Protein AF-A0A537AM87-F1 (afdb_monomer_lite)

Foldseek 3Di:
DDDDDPPPDDDDDDDDPPDDDDDADVVDDPPSVQFDQKAFDDPVCCVVLVVPFDWDWDDPPPDPDTTIMTGQDPDTRDRD

Secondary structure (DSSP, 8-state):
---PPPTT--------TT----PPPTT---HHHHS-SEEE--GGGHHHHHHHS-EEEEESTT-S-EEEEEE--SSTT---

Sequence (80 aa):
MQISPPFGYKEVVPFLKTQKVRLLAPGEVPEFAQHGNAMPISLSEFQPVARDYPIVFTAADGSQSFAPVAVLGLTSGENL

Radius of gyration: 15.43 Å; chains: 1; bounding box: 39×37×38 Å

pLDDT: mean 83.91, std 11.88, range [45.22, 96.75]

Structure (mmCIF, N/CA/C/O backbone):
data_AF-A0A537AM87-F1
#
_entry.id   AF-A0A537AM87-F1
#
loop_
_atom_site.group_PDB
_atom_site.id
_atom_site.type_symbol
_atom_site.label_atom_id
_atom_site.label_alt_id
_atom_site.label_comp_id
_atom_site.label_asym_id
_atom_site.label_entity_id
_atom_site.label_seq_id
_atom_site.pdbx_PDB_ins_code
_atom_site.Cartn_x
_atom_site.Cartn_y
_atom_site.Cartn_z
_atom_site.occupancy
_atom_site.B_iso_or_equiv
_atom_site.auth_seq_id
_atom_site.auth_comp_id
_atom_site.auth_asym_id
_atom_site.auth_atom_id
_atom_site.pdbx_PDB_model_num
ATOM 1 N N . MET A 1 1 ? 11.865 21.332 5.582 1.00 70.62 1 MET A N 1
ATOM 2 C CA . MET A 1 1 ? 10.805 20.444 5.061 1.00 70.62 1 MET A CA 1
ATOM 3 C C . MET A 1 1 ? 11.309 19.022 5.243 1.00 70.62 1 MET A C 1
ATOM 5 O O . MET A 1 1 ? 12.348 18.710 4.680 1.00 70.62 1 MET A O 1
ATOM 9 N N . GLN A 1 2 ? 10.672 18.225 6.103 1.00 80.56 2 GLN A N 1
ATOM 10 C CA . GLN A 1 2 ? 11.038 16.823 6.333 1.00 80.56 2 GLN A CA 1
ATOM 11 C C . GLN A 1 2 ? 10.184 15.968 5.389 1.00 80.56 2 GLN A C 1
ATOM 13 O O . GLN A 1 2 ? 8.962 16.095 5.420 1.00 80.56 2 GLN A O 1
ATOM 18 N N . ILE A 1 3 ? 10.802 15.155 4.532 1.00 82.06 3 ILE A N 1
ATOM 19 C CA . ILE A 1 3 ? 10.090 14.244 3.626 1.00 82.06 3 ILE A CA 1
ATOM 20 C C . ILE A 1 3 ? 10.434 12.826 4.066 1.00 82.06 3 ILE A C 1
ATOM 22 O O . ILE A 1 3 ? 11.602 12.445 4.043 1.00 82.06 3 ILE A O 1
ATOM 26 N N . SER A 1 4 ? 9.425 12.066 4.481 1.00 84.81 4 SER A N 1
ATOM 27 C CA . SER A 1 4 ? 9.579 10.647 4.799 1.00 84.81 4 SER A CA 1
ATOM 28 C C . SER A 1 4 ? 9.249 9.804 3.569 1.00 84.81 4 SER A C 1
ATOM 30 O O . SER A 1 4 ? 8.362 10.187 2.797 1.00 84.81 4 SER A O 1
ATOM 32 N N . PRO A 1 5 ? 9.939 8.670 3.360 1.00 85.75 5 PRO A N 1
ATOM 33 C CA . PRO A 1 5 ? 9.597 7.772 2.272 1.00 85.75 5 PRO A CA 1
ATOM 34 C C . 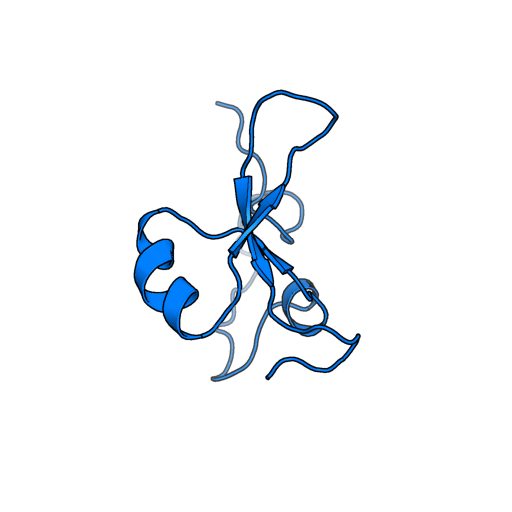PRO A 1 5 ? 8.179 7.213 2.466 1.00 85.75 5 PRO A C 1
ATOM 36 O O . PRO A 1 5 ? 7.763 6.976 3.607 1.00 85.75 5 PRO A O 1
ATOM 39 N N . PRO A 1 6 ? 7.424 6.996 1.375 1.00 82.19 6 PRO A N 1
ATOM 40 C CA . PRO A 1 6 ? 6.161 6.277 1.446 1.00 82.19 6 PRO A CA 1
ATOM 41 C C . PRO A 1 6 ? 6.355 4.860 2.000 1.00 82.19 6 PRO A C 1
ATOM 43 O O . PRO A 1 6 ? 7.443 4.288 1.913 1.00 82.19 6 PRO A O 1
ATOM 46 N N . PHE A 1 7 ? 5.283 4.276 2.535 1.00 80.88 7 PHE A N 1
ATOM 47 C CA . PHE A 1 7 ? 5.301 2.919 3.084 1.00 80.88 7 PHE A CA 1
ATOM 48 C C . PHE A 1 7 ? 5.905 1.902 2.102 1.00 80.88 7 PHE A C 1
ATOM 50 O O . PHE A 1 7 ? 5.558 1.893 0.922 1.00 80.88 7 PHE A O 1
ATOM 57 N N . GLY A 1 8 ? 6.812 1.054 2.595 1.00 82.44 8 GLY A N 1
ATOM 58 C CA . GLY A 1 8 ? 7.478 0.008 1.810 1.00 82.44 8 GLY A CA 1
ATOM 59 C C . GLY A 1 8 ? 8.591 0.496 0.874 1.00 82.44 8 GLY A C 1
ATOM 60 O O . GLY A 1 8 ? 9.417 -0.306 0.433 1.00 82.44 8 GLY A O 1
ATOM 61 N N . TYR A 1 9 ? 8.676 1.801 0.602 1.00 85.81 9 TYR A N 1
ATOM 62 C CA . TYR A 1 9 ? 9.749 2.374 -0.204 1.00 85.81 9 TYR A CA 1
ATOM 63 C C . TYR A 1 9 ? 10.992 2.676 0.638 1.00 85.81 9 TYR A C 1
ATOM 65 O O . TYR A 1 9 ? 10.932 2.941 1.838 1.00 85.81 9 TYR A O 1
ATOM 73 N N . LYS A 1 10 ? 12.148 2.621 -0.029 1.00 87.19 10 LYS A N 1
ATOM 74 C CA . LYS A 1 10 ? 13.453 2.950 0.557 1.00 87.19 10 LYS A CA 1
ATOM 75 C C . LYS A 1 10 ? 13.610 4.468 0.707 1.00 87.19 10 LYS A C 1
ATOM 77 O O .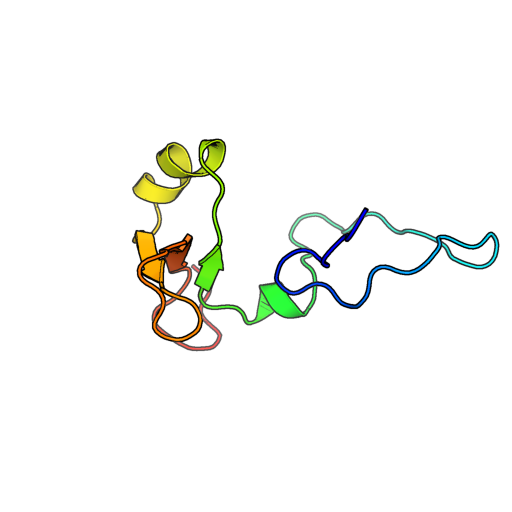 LYS A 1 10 ? 12.704 5.234 0.396 1.00 87.19 10 LYS A O 1
ATOM 82 N N . GLU A 1 11 ? 14.783 4.886 1.173 1.00 89.19 11 GLU A N 1
ATOM 83 C CA . GLU A 1 11 ? 15.160 6.290 1.323 1.00 89.19 11 GLU A CA 1
ATOM 84 C C . GLU A 1 11 ? 14.837 7.138 0.081 1.00 89.19 11 GLU A C 1
ATOM 86 O O . GLU A 1 11 ? 15.014 6.711 -1.065 1.00 89.19 11 GLU A O 1
ATOM 91 N N . VAL A 1 12 ? 14.377 8.367 0.325 1.00 89.88 12 VAL A N 1
ATOM 92 C CA . VAL A 1 12 ? 14.160 9.360 -0.726 1.00 89.88 12 VAL A CA 1
ATOM 93 C C . VAL A 1 12 ? 15.521 9.857 -1.207 1.00 89.88 12 VAL A C 1
ATOM 95 O O . VAL A 1 12 ? 16.208 10.587 -0.497 1.00 89.88 12 VAL A O 1
ATOM 98 N N . VAL A 1 13 ? 15.900 9.483 -2.428 1.00 90.19 13 VAL A N 1
ATOM 99 C CA . VAL A 1 13 ? 17.184 9.866 -3.032 1.00 90.19 13 VAL A CA 1
ATOM 100 C C . VAL A 1 13 ? 16.995 10.839 -4.202 1.00 90.19 13 VAL A C 1
ATOM 102 O O . VAL A 1 13 ? 15.959 10.800 -4.872 1.00 90.19 13 VAL A O 1
ATOM 105 N N . PRO A 1 14 ? 17.983 11.705 -4.503 1.00 91.69 14 PRO A N 1
ATOM 106 C CA . PRO A 1 14 ? 17.952 12.542 -5.699 1.00 91.69 14 PRO A CA 1
ATOM 107 C C . PRO A 1 14 ? 17.905 11.706 -6.982 1.00 91.69 14 PRO A C 1
ATOM 109 O O . PRO A 1 14 ? 18.623 10.713 -7.105 1.00 91.69 14 PRO A O 1
ATOM 112 N N . PHE A 1 15 ? 17.121 12.157 -7.965 1.00 92.94 15 PHE A N 1
ATOM 113 C CA . PHE A 1 15 ? 17.090 11.541 -9.289 1.00 92.94 15 PHE A CA 1
ATOM 114 C C . PHE A 1 15 ? 18.225 12.086 -10.174 1.00 92.94 15 PHE A C 1
ATOM 116 O O . PHE A 1 15 ? 18.202 13.243 -10.598 1.00 92.94 15 PHE A O 1
ATOM 123 N N . LEU A 1 16 ? 19.249 11.267 -10.423 1.00 96.31 16 LEU A N 1
ATOM 124 C CA . LEU A 1 16 ? 20.467 11.639 -11.155 1.00 96.31 16 LEU A CA 1
ATOM 125 C C . LEU A 1 16 ? 20.382 11.264 -12.642 1.00 96.31 16 LEU A C 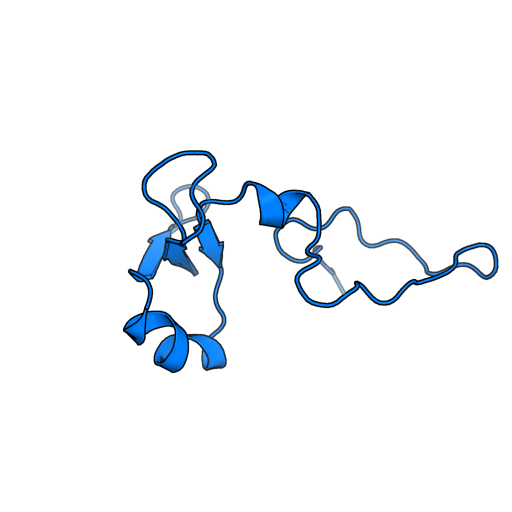1
ATOM 127 O O . LEU A 1 16 ? 19.736 10.292 -13.012 1.00 96.31 16 LEU A O 1
ATOM 131 N N . LYS A 1 17 ? 21.130 11.964 -13.510 1.00 95.56 17 LYS A N 1
ATOM 132 C CA . LYS A 1 17 ? 21.154 11.701 -14.970 1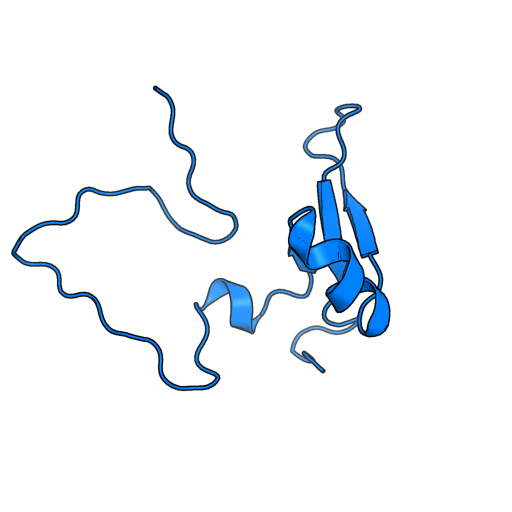.00 95.56 17 LYS A CA 1
ATOM 133 C C . LYS A 1 17 ? 21.617 10.289 -15.359 1.00 95.56 17 LYS A C 1
ATOM 135 O O . LYS A 1 17 ? 21.372 9.849 -16.477 1.00 95.56 17 LYS A O 1
ATOM 140 N N . THR A 1 18 ? 22.325 9.606 -14.465 1.00 96.75 18 THR A N 1
ATOM 141 C CA . THR A 1 18 ? 22.794 8.227 -14.648 1.00 96.75 18 THR A CA 1
ATOM 142 C C . THR A 1 18 ? 21.727 7.189 -14.303 1.00 96.75 18 THR A C 1
ATOM 144 O O . THR A 1 18 ? 21.887 6.018 -14.643 1.00 96.75 18 THR A O 1
ATOM 147 N N . GLN A 1 19 ? 20.640 7.595 -13.645 1.00 95.25 19 GLN A N 1
ATOM 148 C CA . GLN A 1 19 ? 19.535 6.723 -13.279 1.00 95.25 19 GLN A CA 1
ATOM 149 C C . GLN A 1 19 ? 18.491 6.695 -14.394 1.00 95.25 19 GLN A C 1
ATOM 151 O O . GLN A 1 19 ? 18.239 7.685 -15.081 1.00 95.25 19 GLN A O 1
ATOM 156 N N . LYS A 1 20 ? 17.861 5.535 -14.566 1.00 92.62 20 LYS A N 1
ATOM 157 C CA . LYS A 1 20 ? 16.740 5.352 -15.485 1.00 92.62 20 LYS A CA 1
ATOM 158 C C . LYS A 1 20 ? 15.545 4.842 -14.698 1.00 92.62 20 LYS A C 1
ATOM 160 O O . LYS A 1 20 ? 15.693 3.951 -13.867 1.00 92.62 20 LYS A O 1
ATOM 165 N N . VAL A 1 21 ? 14.375 5.407 -14.976 1.00 88.94 21 VAL A N 1
ATOM 166 C CA . VAL A 1 21 ? 13.101 4.913 -14.449 1.00 88.94 21 VAL A CA 1
ATOM 167 C C . VAL A 1 21 ? 12.494 3.994 -15.493 1.00 88.94 21 VAL A C 1
ATOM 169 O O . VAL A 1 21 ? 12.540 4.282 -16.690 1.00 88.94 21 VAL A O 1
ATOM 172 N N . ARG A 1 22 ? 11.927 2.885 -15.034 1.00 90.81 22 ARG A N 1
ATOM 173 C CA . ARG A 1 22 ? 11.151 1.975 -15.866 1.00 90.81 22 ARG A CA 1
ATOM 174 C C . ARG A 1 22 ? 9.718 1.966 -15.357 1.00 90.81 22 ARG A C 1
ATOM 176 O O . ARG A 1 22 ? 9.500 1.932 -14.149 1.00 90.81 22 ARG A O 1
ATOM 183 N N . LEU A 1 23 ? 8.764 1.974 -16.281 1.00 88.00 23 LEU A N 1
ATOM 184 C CA . LEU A 1 23 ? 7.376 1.695 -15.948 1.00 88.00 23 LEU A CA 1
ATOM 185 C C . LEU A 1 23 ? 7.215 0.191 -15.688 1.00 88.00 23 LEU A C 1
ATOM 187 O O . LEU A 1 23 ? 7.707 -0.632 -16.466 1.00 88.00 23 LEU A O 1
ATOM 191 N N . LEU A 1 24 ? 6.557 -0.157 -14.585 1.00 86.81 24 LEU A N 1
ATOM 192 C CA . LEU A 1 24 ? 6.242 -1.547 -14.269 1.00 86.81 24 LEU A CA 1
ATOM 193 C C . LEU A 1 24 ? 5.305 -2.128 -15.341 1.00 86.81 24 LEU A C 1
ATOM 195 O O . LEU A 1 24 ? 4.466 -1.414 -15.896 1.00 86.81 24 LEU A O 1
ATOM 199 N N . ALA A 1 25 ? 5.485 -3.407 -15.670 1.00 91.50 25 ALA A N 1
ATOM 200 C CA . ALA A 1 25 ? 4.567 -4.124 -16.549 1.00 91.50 25 ALA A CA 1
ATOM 201 C C . ALA A 1 25 ? 3.192 -4.295 -15.864 1.00 91.50 25 ALA A C 1
ATOM 203 O O . ALA A 1 25 ? 3.101 -4.194 -14.639 1.00 91.50 25 ALA A O 1
ATOM 204 N N . PRO A 1 26 ? 2.105 -4.567 -16.608 1.00 87.25 26 PRO A N 1
ATOM 205 C CA . PRO A 1 26 ? 0.817 -4.884 -15.993 1.00 87.25 26 PRO A CA 1
ATOM 206 C C . PRO A 1 26 ? 0.943 -6.030 -14.975 1.00 87.25 26 PRO A C 1
ATOM 208 O O . PRO A 1 26 ? 1.506 -7.075 -15.293 1.00 87.25 26 PRO A O 1
ATOM 211 N N . GLY A 1 27 ? 0.438 -5.818 -13.756 1.00 82.75 27 GLY A N 1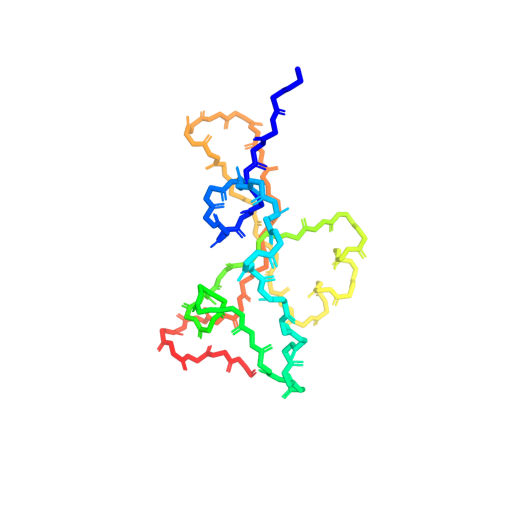
ATOM 212 C CA . GLY A 1 27 ? 0.529 -6.778 -12.646 1.00 82.75 27 GLY A CA 1
ATOM 213 C C . GLY A 1 27 ? 1.885 -6.820 -11.930 1.00 82.75 27 GLY A C 1
ATOM 214 O O . GLY A 1 27 ? 2.012 -7.477 -10.901 1.00 82.75 27 GLY A O 1
ATOM 215 N N . GLU A 1 28 ? 2.898 -6.108 -12.426 1.00 86.75 28 GLU A N 1
ATOM 216 C CA . GLU A 1 28 ? 4.182 -5.998 -11.747 1.00 86.75 28 GLU A CA 1
ATOM 217 C C . GLU A 1 28 ? 4.096 -4.947 -10.632 1.00 86.75 28 GLU A C 1
ATOM 219 O O . GLU A 1 28 ? 3.714 -3.798 -10.858 1.00 86.75 28 GLU A O 1
ATOM 224 N N . VAL A 1 29 ? 4.480 -5.344 -9.420 1.00 83.75 29 VAL A N 1
ATOM 225 C CA . VAL A 1 29 ? 4.487 -4.488 -8.228 1.00 83.75 29 VAL A CA 1
ATOM 226 C C . VAL A 1 29 ? 5.880 -4.473 -7.588 1.00 83.75 29 VAL A C 1
ATOM 228 O O . VAL A 1 29 ? 6.653 -5.421 -7.780 1.00 83.75 29 VAL A O 1
ATOM 231 N N . PRO A 1 30 ? 6.233 -3.420 -6.825 1.00 83.75 30 PRO A N 1
ATOM 232 C CA . PRO A 1 30 ? 7.474 -3.395 -6.056 1.00 83.75 30 PRO A CA 1
ATOM 233 C C . PRO A 1 30 ? 7.619 -4.629 -5.158 1.00 83.75 30 PRO A C 1
ATOM 235 O O . PRO A 1 30 ? 6.634 -5.132 -4.629 1.00 83.75 30 PRO A O 1
ATOM 238 N N . GLU A 1 31 ? 8.854 -5.076 -4.933 1.00 82.81 31 GLU A N 1
ATOM 239 C CA . GLU A 1 31 ? 9.172 -6.294 -4.167 1.00 82.81 31 GLU A CA 1
ATOM 240 C C . GLU A 1 31 ? 8.475 -6.363 -2.795 1.00 82.81 31 GLU A C 1
ATOM 242 O O . GLU A 1 31 ? 7.971 -7.417 -2.407 1.00 82.81 31 GLU A O 1
ATOM 247 N N . PHE A 1 32 ? 8.378 -5.232 -2.085 1.00 81.00 32 PHE A N 1
ATOM 248 C CA . PHE A 1 32 ? 7.713 -5.174 -0.780 1.00 81.00 32 PHE A CA 1
ATOM 249 C C . PHE A 1 32 ? 6.213 -5.501 -0.862 1.00 81.00 32 PHE A C 1
ATOM 251 O O . PHE A 1 32 ? 5.656 -6.067 0.074 1.00 81.00 32 PHE A O 1
ATOM 258 N N . ALA A 1 33 ? 5.560 -5.155 -1.975 1.00 81.50 33 ALA A N 1
ATOM 259 C CA . ALA A 1 33 ? 4.131 -5.362 -2.176 1.00 81.50 33 ALA A CA 1
ATOM 260 C C . ALA A 1 33 ? 3.811 -6.801 -2.610 1.00 81.50 33 ALA A C 1
ATOM 262 O O . ALA A 1 33 ? 2.694 -7.260 -2.407 1.00 81.50 33 ALA A O 1
ATOM 263 N N . GLN A 1 34 ? 4.786 -7.537 -3.159 1.00 80.62 34 GLN A N 1
ATOM 264 C CA . GLN A 1 34 ? 4.594 -8.933 -3.584 1.00 80.62 34 GLN A CA 1
ATOM 265 C C . GLN A 1 34 ? 4.331 -9.878 -2.404 1.00 80.62 34 GLN A C 1
ATOM 267 O O . GLN A 1 34 ? 3.664 -10.893 -2.569 1.00 80.62 34 GLN A O 1
ATOM 272 N N . HIS A 1 35 ? 4.843 -9.536 -1.219 1.00 77.12 35 HIS A N 1
ATOM 273 C CA . HIS A 1 35 ? 4.783 -10.378 -0.020 1.00 77.12 35 HIS A CA 1
ATOM 274 C C . HIS A 1 35 ? 4.016 -9.720 1.138 1.00 77.12 35 HIS A C 1
ATOM 276 O O . HIS A 1 35 ? 3.897 -10.305 2.214 1.00 77.12 35 HIS A O 1
ATOM 282 N N . GLY A 1 36 ? 3.540 -8.486 0.948 1.00 78.19 36 GLY A N 1
ATOM 283 C CA . GLY A 1 36 ? 2.806 -7.749 1.967 1.00 78.19 36 GLY A CA 1
ATOM 284 C C . GLY A 1 36 ? 1.392 -8.297 2.127 1.00 78.19 36 GLY A C 1
ATOM 285 O O . GLY A 1 36 ? 0.628 -8.325 1.174 1.00 78.19 36 GLY A O 1
ATOM 286 N N . ASN A 1 37 ? 1.023 -8.680 3.347 1.00 83.69 37 ASN A N 1
ATOM 287 C CA . ASN A 1 37 ? -0.339 -9.100 3.697 1.00 83.69 37 ASN A CA 1
ATOM 288 C C . ASN A 1 37 ? -1.228 -7.931 4.154 1.00 83.69 37 ASN A C 1
ATOM 290 O O . ASN A 1 37 ? -2.403 -8.119 4.472 1.00 83.69 37 ASN A O 1
ATOM 294 N N . ALA A 1 38 ? -0.655 -6.732 4.231 1.00 85.50 38 ALA A N 1
ATOM 295 C CA . ALA A 1 38 ? -1.296 -5.548 4.759 1.00 85.50 38 ALA A CA 1
ATOM 296 C C . ALA A 1 38 ? -0.791 -4.303 4.023 1.00 85.50 38 ALA A C 1
ATOM 298 O O . ALA A 1 38 ? 0.417 -4.128 3.848 1.00 85.50 38 ALA A O 1
ATOM 299 N N . MET A 1 39 ? -1.712 -3.432 3.616 1.00 86.44 39 MET A N 1
ATOM 300 C CA . MET A 1 39 ? -1.402 -2.204 2.884 1.00 86.44 39 MET A CA 1
ATOM 301 C C . MET A 1 39 ? -2.102 -0.997 3.513 1.00 86.44 39 MET A C 1
ATOM 303 O O . MET A 1 39 ? -3.328 -1.003 3.622 1.00 86.44 39 MET A O 1
ATOM 307 N N . PRO A 1 40 ? -1.365 0.054 3.920 1.00 89.94 40 PRO A N 1
ATOM 308 C CA . PRO A 1 40 ? -1.974 1.313 4.326 1.00 89.94 40 PRO A CA 1
ATOM 309 C C . PRO A 1 40 ? -2.781 1.912 3.176 1.00 89.94 40 PRO A C 1
ATOM 311 O O . PRO A 1 40 ? -2.317 1.913 2.037 1.00 89.94 40 PRO A O 1
ATOM 314 N N . ILE A 1 41 ? -3.961 2.446 3.483 1.00 91.69 41 ILE A N 1
ATOM 315 C CA . ILE A 1 41 ? -4.856 3.043 2.485 1.00 91.69 41 ILE A CA 1
ATOM 316 C C . ILE A 1 41 ? -5.112 4.517 2.784 1.00 91.69 41 ILE A C 1
ATOM 318 O O . ILE A 1 41 ? -5.148 4.952 3.935 1.00 91.69 41 ILE A O 1
ATOM 322 N N . SER A 1 42 ? -5.304 5.310 1.741 1.00 91.62 42 SER A N 1
ATOM 323 C CA . SER A 1 42 ? -5.718 6.705 1.852 1.00 91.62 42 SER A CA 1
ATOM 324 C C . SER A 1 42 ? -7.239 6.839 1.982 1.00 91.62 42 SER A C 1
ATOM 326 O O . SER A 1 42 ? -8.005 5.903 1.744 1.00 91.62 42 SER A O 1
ATOM 328 N N . LEU A 1 43 ? -7.706 8.045 2.323 1.00 91.12 43 LEU A N 1
ATOM 329 C CA . LEU A 1 43 ? -9.138 8.343 2.435 1.00 91.12 43 LEU A CA 1
ATOM 330 C C . LEU A 1 43 ? -9.911 8.028 1.142 1.00 91.12 43 LEU A C 1
ATOM 332 O O . LEU A 1 43 ? -11.023 7.513 1.201 1.00 91.12 43 LEU A O 1
ATOM 336 N N . SER A 1 44 ? -9.325 8.314 -0.021 1.00 94.62 44 SER A N 1
ATOM 337 C CA . SER A 1 44 ? -9.970 8.076 -1.318 1.00 94.62 44 SER A CA 1
ATOM 338 C C . SER A 1 44 ? -10.085 6.587 -1.662 1.00 94.62 44 SER A C 1
ATOM 340 O O . SER A 1 44 ? -10.931 6.207 -2.468 1.00 94.62 44 SER A O 1
ATOM 342 N N . GLU A 1 45 ? -9.260 5.741 -1.044 1.00 94.19 45 GLU A N 1
ATOM 343 C CA . GLU A 1 45 ? -9.227 4.294 -1.276 1.00 94.19 45 GLU A CA 1
ATOM 344 C C . GLU A 1 45 ? -10.170 3.526 -0.341 1.00 94.19 45 GLU A C 1
ATOM 346 O O . GLU A 1 45 ? -10.510 2.385 -0.632 1.00 94.19 45 GLU A O 1
ATOM 351 N N . PHE A 1 46 ? -10.671 4.148 0.734 1.00 94.25 46 PHE A N 1
ATOM 352 C CA . PHE A 1 46 ? -11.530 3.487 1.726 1.00 94.25 46 PHE A CA 1
ATOM 353 C C . PHE A 1 46 ? -12.744 2.784 1.117 1.00 94.25 46 PHE A C 1
ATOM 355 O O . PHE A 1 46 ? -12.989 1.615 1.392 1.00 94.25 46 PHE A O 1
ATOM 362 N N . GLN A 1 47 ? -13.528 3.503 0.310 1.00 95.25 47 GLN A N 1
ATOM 363 C CA . GLN A 1 47 ? -14.767 2.975 -0.262 1.00 95.25 47 GLN A CA 1
ATOM 364 C C . GLN A 1 47 ? -14.554 1.805 -1.230 1.00 95.25 47 GLN A C 1
ATOM 366 O O . GLN A 1 47 ? -15.258 0.808 -1.072 1.00 95.25 47 GLN A O 1
ATOM 371 N N . PRO A 1 48 ? -13.649 1.883 -2.225 1.00 94.56 48 PRO A N 1
ATOM 372 C CA . PRO A 1 48 ? -13.400 0.737 -3.092 1.00 94.56 48 PRO A CA 1
ATOM 373 C C . PRO A 1 48 ? -12.791 -0.442 -2.321 1.00 94.56 48 PRO A C 1
ATOM 375 O O . PRO A 1 48 ? -13.282 -1.553 -2.467 1.00 94.56 48 PRO A O 1
ATOM 378 N N . VAL A 1 49 ? -11.812 -0.206 -1.441 1.00 93.44 49 VAL A N 1
ATOM 379 C CA . VAL A 1 49 ? -11.131 -1.277 -0.691 1.00 93.44 49 VAL A CA 1
ATOM 380 C C . VAL A 1 49 ? -12.072 -2.012 0.262 1.00 93.44 49 VAL A C 1
ATOM 382 O O . VAL A 1 49 ? -12.015 -3.235 0.337 1.00 93.44 49 VAL A O 1
ATOM 385 N N . ALA A 1 50 ? -12.969 -1.298 0.953 1.00 93.12 50 ALA A N 1
ATOM 386 C CA . ALA A 1 50 ? -13.889 -1.888 1.932 1.00 93.12 50 ALA A CA 1
ATOM 387 C C . ALA A 1 50 ? -14.850 -2.938 1.343 1.00 93.12 50 ALA A C 1
ATOM 389 O O . ALA A 1 50 ? -15.515 -3.644 2.100 1.00 93.12 50 ALA A O 1
ATOM 390 N N . ARG A 1 51 ? -14.977 -3.006 0.012 1.00 93.38 51 ARG A N 1
ATOM 391 C CA . ARG A 1 51 ? -15.824 -3.987 -0.680 1.00 93.38 51 ARG A CA 1
ATOM 392 C C . ARG A 1 51 ? -15.168 -5.357 -0.774 1.00 93.38 51 ARG A C 1
ATOM 394 O O . ARG A 1 51 ? -15.876 -6.356 -0.707 1.00 93.38 51 ARG A O 1
ATOM 401 N N . ASP A 1 52 ? -13.847 -5.371 -0.906 1.00 90.44 52 ASP A N 1
ATOM 402 C CA . ASP A 1 52 ? -13.082 -6.566 -1.258 1.00 90.44 52 ASP A CA 1
ATOM 403 C C . ASP A 1 52 ? -12.183 -7.031 -0.102 1.00 90.44 52 ASP A C 1
ATOM 405 O O . ASP A 1 52 ? -11.899 -8.221 0.019 1.00 90.44 52 ASP A O 1
ATOM 409 N N . TYR A 1 53 ? -11.779 -6.115 0.787 1.00 90.19 53 TYR A N 1
ATOM 410 C CA . TYR A 1 53 ? -10.812 -6.386 1.849 1.00 90.19 53 TYR A CA 1
ATOM 411 C C . TYR A 1 53 ? -11.281 -5.881 3.220 1.00 90.19 53 TYR A C 1
ATOM 413 O O . TYR A 1 53 ? -11.846 -4.786 3.327 1.00 90.19 53 TYR A O 1
ATOM 421 N N . PRO A 1 54 ? -10.987 -6.619 4.309 1.00 92.06 54 PRO A N 1
ATOM 422 C CA . PRO A 1 54 ? -11.123 -6.095 5.660 1.00 92.06 54 PRO A CA 1
ATOM 423 C C . PRO A 1 54 ? -10.223 -4.874 5.865 1.00 92.06 54 PRO A C 1
ATOM 425 O O . PRO A 1 54 ? -9.045 -4.889 5.499 1.00 92.06 54 PRO A O 1
ATOM 428 N N . ILE A 1 55 ? -10.760 -3.842 6.516 1.00 94.19 55 ILE A N 1
ATOM 429 C CA . ILE A 1 55 ? -9.995 -2.665 6.937 1.00 94.19 55 ILE A CA 1
ATOM 430 C C . ILE A 1 55 ? -9.805 -2.728 8.451 1.00 94.19 55 ILE A C 1
ATOM 432 O O . ILE A 1 55 ? -10.776 -2.777 9.208 1.00 94.19 55 ILE A O 1
ATOM 436 N N . VAL A 1 56 ? -8.550 -2.700 8.889 1.00 92.81 56 VAL A N 1
ATOM 437 C CA . VAL A 1 56 ? -8.154 -2.623 10.298 1.00 92.81 56 VAL A CA 1
ATOM 438 C C . VAL A 1 56 ? -7.457 -1.297 10.582 1.00 92.81 56 VAL A C 1
ATOM 440 O O . VAL A 1 56 ? -6.951 -0.634 9.680 1.00 92.81 56 VAL A O 1
ATOM 443 N N . PHE A 1 57 ? -7.428 -0.901 11.850 1.00 92.25 57 PHE A N 1
ATOM 444 C CA . PHE A 1 57 ? -6.772 0.322 12.301 1.00 92.25 57 PHE A CA 1
ATOM 445 C C . PHE A 1 57 ? -5.565 -0.042 13.155 1.00 92.25 57 PHE A C 1
ATOM 447 O O . PHE A 1 57 ? -5.709 -0.645 14.218 1.00 92.25 57 PHE A O 1
ATOM 454 N N . THR A 1 58 ? -4.371 0.316 12.692 1.00 87.94 58 THR A N 1
ATOM 455 C CA . THR A 1 58 ? -3.112 0.010 13.379 1.00 87.94 58 THR A CA 1
ATOM 456 C C . THR A 1 58 ? -2.505 1.277 13.961 1.00 87.94 58 THR A C 1
ATOM 458 O O . THR A 1 58 ? -2.460 2.302 13.278 1.00 87.94 58 THR A O 1
ATOM 461 N N . ALA A 1 59 ? -2.005 1.209 15.193 1.00 86.69 59 ALA A N 1
ATOM 462 C CA . ALA A 1 59 ? -1.220 2.284 15.791 1.00 86.69 59 ALA A CA 1
ATOM 463 C C . ALA A 1 59 ? 0.276 2.020 15.596 1.00 86.69 59 ALA A C 1
ATOM 465 O O . ALA A 1 59 ? 0.740 0.898 15.801 1.00 86.69 59 ALA A O 1
ATOM 466 N N . ALA A 1 60 ? 1.030 3.064 15.257 1.00 67.31 60 ALA A N 1
ATOM 467 C CA . ALA A 1 60 ? 2.475 3.043 15.431 1.00 67.31 60 ALA A CA 1
ATOM 468 C C . ALA A 1 60 ? 2.789 3.393 16.895 1.00 67.31 60 ALA A C 1
ATOM 470 O O . ALA A 1 60 ? 2.309 4.401 17.428 1.00 67.31 60 ALA A O 1
ATOM 471 N N . ASP A 1 61 ? 3.572 2.534 17.542 1.00 67.38 61 ASP A N 1
ATOM 472 C CA . ASP A 1 61 ? 4.344 2.846 18.749 1.00 67.38 61 ASP A CA 1
ATOM 473 C C . ASP A 1 61 ? 3.539 3.291 19.985 1.00 67.38 61 ASP A C 1
ATOM 475 O O . ASP A 1 61 ? 3.962 4.159 2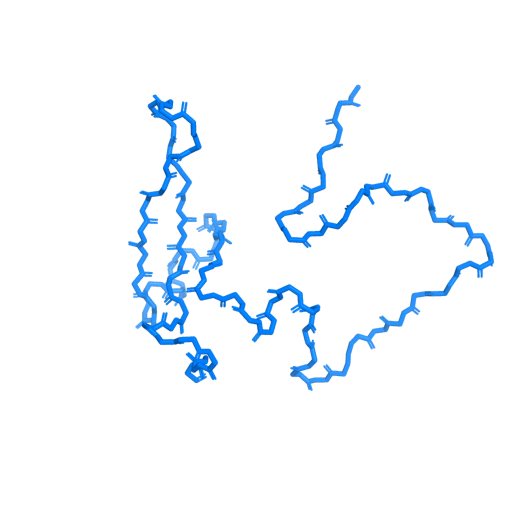0.746 1.00 67.38 61 ASP A O 1
ATOM 479 N N . GLY A 1 62 ? 2.364 2.694 20.215 1.00 65.50 62 GLY A N 1
ATOM 480 C CA . GLY A 1 62 ? 1.565 2.945 21.427 1.00 65.50 62 GLY A CA 1
ATOM 481 C C . GLY A 1 62 ? 0.928 4.339 21.499 1.00 65.50 62 GLY A C 1
ATOM 482 O O . GLY A 1 62 ? 0.418 4.737 22.547 1.00 65.50 62 GLY A O 1
ATOM 483 N N . SER A 1 63 ? 0.943 5.088 20.394 1.00 74.31 63 SER A N 1
ATOM 484 C CA . SER A 1 63 ? 0.227 6.357 20.265 1.00 74.31 63 SER A CA 1
ATOM 485 C C . SER A 1 63 ? -1.293 6.148 20.148 1.00 74.31 63 SER A C 1
ATOM 487 O O . SER A 1 63 ? -1.762 5.080 19.763 1.00 74.31 63 SER A O 1
ATOM 489 N N . GLN A 1 64 ? -2.085 7.189 20.434 1.00 81.62 64 GLN A N 1
ATOM 490 C CA . GLN A 1 64 ? -3.538 7.204 20.165 1.00 81.62 64 GLN A CA 1
ATOM 491 C C . GLN A 1 64 ? -3.865 7.578 18.704 1.00 81.62 64 GLN A C 1
ATOM 493 O O . GLN A 1 64 ? -4.964 8.045 18.408 1.00 81.62 64 GLN A O 1
ATOM 498 N N . SER A 1 65 ? -2.900 7.425 17.793 1.00 84.00 65 SER A N 1
ATOM 499 C CA . SER A 1 65 ? -3.066 7.706 16.370 1.00 84.00 65 SER A CA 1
ATOM 500 C C . SER A 1 65 ? -3.128 6.397 15.600 1.00 84.00 65 SER A C 1
ATOM 502 O O . SER A 1 65 ? -2.243 5.552 15.728 1.00 84.00 65 SER A O 1
ATOM 504 N N . PHE A 1 66 ? -4.170 6.242 14.790 1.00 88.38 66 PHE A N 1
ATOM 505 C CA . PHE A 1 66 ? -4.428 5.017 14.050 1.00 88.38 66 PHE A CA 1
ATOM 506 C C . PHE A 1 66 ? -4.431 5.288 12.552 1.00 88.38 66 PHE A C 1
ATOM 508 O O . PHE A 1 66 ? -5.103 6.204 12.077 1.00 88.38 66 PHE A O 1
ATOM 515 N N . ALA A 1 67 ? -3.704 4.456 11.813 1.00 89.56 67 ALA A N 1
ATOM 516 C CA . ALA A 1 67 ? -3.730 4.438 10.363 1.00 89.56 67 ALA A CA 1
ATOM 517 C C . ALA A 1 67 ? -4.627 3.290 9.869 1.00 89.56 67 ALA A C 1
ATOM 519 O O . ALA A 1 67 ? -4.572 2.191 10.430 1.00 89.56 67 ALA A O 1
ATOM 520 N N . PRO A 1 68 ? -5.450 3.524 8.837 1.00 93.25 68 PRO A N 1
ATOM 521 C CA . PRO A 1 68 ? -6.240 2.483 8.197 1.00 93.25 68 PRO A CA 1
ATOM 522 C C . PRO A 1 68 ? -5.354 1.593 7.319 1.00 93.25 68 PRO A C 1
ATOM 524 O O . PRO A 1 68 ? -4.510 2.075 6.559 1.00 93.25 68 PRO A O 1
ATOM 527 N N . VAL A 1 69 ? -5.569 0.287 7.410 1.00 92.06 69 VAL A N 1
ATOM 528 C CA . VAL A 1 69 ? -4.791 -0.734 6.711 1.00 92.06 69 VAL A CA 1
ATOM 529 C C . VAL A 1 69 ? -5.742 -1.779 6.138 1.00 92.06 69 VAL A C 1
ATOM 531 O O . VAL A 1 69 ? -6.566 -2.337 6.861 1.00 92.06 69 VAL A O 1
ATOM 534 N N . ALA A 1 70 ? -5.627 -2.045 4.841 1.00 92.19 70 ALA A N 1
ATOM 535 C CA . ALA A 1 70 ? -6.306 -3.143 4.167 1.00 92.19 70 ALA A CA 1
ATOM 536 C C . ALA A 1 70 ? -5.555 -4.451 4.418 1.00 92.19 70 ALA A C 1
ATOM 538 O O . ALA A 1 70 ? -4.334 -4.490 4.260 1.00 92.19 70 ALA A O 1
ATOM 539 N N . VAL A 1 71 ? -6.269 -5.517 4.774 1.00 89.62 71 VAL A N 1
ATOM 540 C CA . VAL A 1 71 ? -5.700 -6.865 4.906 1.00 89.62 71 VAL A CA 1
ATOM 541 C C . VAL A 1 71 ? -5.875 -7.598 3.578 1.00 89.62 71 VAL A C 1
ATOM 543 O O . VAL A 1 71 ? -7.005 -7.867 3.182 1.00 89.62 71 VAL A O 1
ATOM 546 N N . LEU A 1 72 ? -4.769 -7.903 2.896 1.00 82.50 72 LEU A N 1
ATOM 547 C CA . LEU A 1 72 ? -4.758 -8.466 1.537 1.00 82.50 72 LEU A CA 1
ATOM 548 C C . LEU A 1 72 ? -4.772 -10.005 1.501 1.00 82.50 72 LEU A C 1
ATOM 550 O O . LEU A 1 72 ? -5.184 -10.583 0.500 1.00 82.50 72 LEU A O 1
ATOM 554 N N . GLY A 1 73 ? -4.373 -10.662 2.597 1.00 71.62 73 GLY A N 1
ATOM 555 C CA . GLY A 1 73 ? -4.347 -12.123 2.715 1.00 71.62 73 GLY A CA 1
ATOM 556 C C . GLY A 1 73 ? -4.205 -12.588 4.167 1.00 71.62 73 GLY A C 1
ATOM 557 O O . GLY A 1 73 ? -3.522 -11.951 4.972 1.00 71.62 73 GLY A O 1
ATOM 558 N N . LEU A 1 74 ? -4.869 -13.694 4.525 1.00 57.44 74 LEU A N 1
ATOM 559 C CA . LEU A 1 74 ? -4.788 -14.304 5.865 1.00 57.44 74 LEU A CA 1
ATOM 560 C C . LEU A 1 74 ? -3.530 -15.181 6.034 1.00 57.44 74 LEU A C 1
ATOM 562 O O . LEU A 1 74 ? -3.145 -15.506 7.158 1.00 57.44 74 LEU A O 1
ATOM 566 N N . THR A 1 75 ? -2.884 -15.538 4.923 1.00 56.91 75 THR A N 1
ATOM 567 C CA . THR A 1 75 ? -1.811 -16.534 4.805 1.00 56.91 75 THR A CA 1
ATOM 568 C C . THR A 1 75 ? -0.650 -15.981 3.974 1.00 56.91 75 THR A C 1
ATOM 570 O O . THR A 1 75 ? -0.838 -15.254 3.001 1.00 56.91 75 THR A O 1
ATOM 573 N N . SER A 1 76 ? 0.587 -16.293 4.379 1.00 56.16 76 SER A N 1
ATOM 574 C CA . SER A 1 76 ? 1.794 -15.833 3.677 1.00 56.16 76 SER A CA 1
ATOM 575 C C . SER A 1 76 ? 1.860 -16.430 2.269 1.00 56.16 76 SER A C 1
ATOM 577 O O . SER A 1 76 ? 1.794 -17.649 2.124 1.00 56.16 76 SER A O 1
ATOM 579 N N . GLY A 1 77 ? 2.018 -15.582 1.250 1.00 57.09 77 GLY A N 1
ATOM 580 C CA . GLY A 1 77 ? 2.093 -16.002 -0.154 1.00 57.09 77 GLY A CA 1
ATOM 581 C C . GLY A 1 77 ? 0.745 -16.154 -0.865 1.00 57.09 77 GLY A C 1
ATOM 582 O O . GLY A 1 77 ? 0.734 -16.508 -2.040 1.00 57.09 77 GLY A O 1
ATOM 583 N N . GLU A 1 78 ? -0.370 -15.853 -0.197 1.00 49.84 78 GLU A N 1
ATOM 584 C CA . GLU A 1 78 ? -1.704 -15.828 -0.802 1.00 49.84 78 GLU A CA 1
ATOM 585 C C . GLU A 1 78 ? -2.219 -14.383 -0.821 1.00 49.84 78 GLU A C 1
ATOM 587 O O . GLU A 1 78 ? -2.895 -13.933 0.102 1.00 49.84 78 GLU A O 1
ATOM 592 N N . ASN A 1 79 ? -1.863 -13.637 -1.869 1.00 45.22 79 ASN A N 1
ATOM 593 C CA . ASN A 1 79 ? -2.697 -12.514 -2.298 1.00 45.22 79 ASN A CA 1
ATOM 594 C C . ASN A 1 79 ? -3.872 -13.120 -3.081 1.00 45.22 79 ASN A C 1
ATOM 596 O O . ASN A 1 79 ? -3.638 -14.029 -3.880 1.00 45.22 79 ASN A O 1
ATOM 600 N N . LEU A 1 80 ? -5.103 -12.667 -2.814 1.00 46.84 80 LEU A N 1
ATOM 601 C CA . LEU A 1 80 ? -6.300 -13.082 -3.565 1.00 46.84 80 LEU A CA 1
ATOM 602 C C . LEU A 1 80 ? -6.116 -12.952 -5.086 1.00 46.84 80 LEU A C 1
ATOM 604 O O . LEU A 1 80 ? -5.547 -11.927 -5.530 1.00 46.84 80 LEU A O 1
#